Protein AF-A0A7C5M1Y7-F1 (afdb_monomer_lite)

Radius of gyration: 32.85 Å; chains: 1; bounding box: 91×35×52 Å

Secondary structure (DSSP, 8-state):
--SSSHHHHHHHHHHHHHHHHHS------------SS----TTS-EEEE-------S-SSS-HHHHHHHHT--TT-EEEESSSHHHHHHH-

Foldseek 3Di:
DPPPPVVVVVVVVVVVVVVVVVVPDPPPPDDDPPPVDPDDDQVDKDKDFAQDDDDDDDDPDDPVVLCVLLVDDGGDIDIVVDCSNVNSVVD

Sequence (91 aa):
MKGKYFQKTTCAFVAVFSFLLFSGTPCLQAQTLTDTIPVLDYTSPRDYEIGGVKVTGARYSDANALISIAGFKTGDRIRIPGGDIPRALKA

Structure (mmCIF, N/CA/C/O backbone):
data_AF-A0A7C5M1Y7-F1
#
_entry.id   AF-A0A7C5M1Y7-F1
#
loop_
_atom_site.group_PDB
_atom_site.id
_atom_site.type_symbol
_atom_site.label_atom_id
_atom_site.label_alt_id
_atom_site.label_comp_id
_atom_site.label_asym_id
_atom_site.label_entity_id
_atom_site.label_seq_id
_atom_site.pdbx_PDB_ins_code
_atom_site.Cartn_x
_atom_site.Cartn_y
_atom_site.Cartn_z
_atom_site.occupancy
_atom_site.B_iso_or_equiv
_atom_site.auth_seq_id
_atom_site.auth_comp_id
_atom_site.auth_asym_id
_atom_site.auth_atom_id
_atom_site.pdbx_PDB_model_num
ATOM 1 N N . MET A 1 1 ? 77.038 -23.883 38.803 1.00 54.19 1 MET A N 1
ATOM 2 C CA . MET A 1 1 ? 76.482 -23.831 37.428 1.00 54.19 1 MET A CA 1
ATOM 3 C C . MET A 1 1 ? 74.981 -24.196 37.410 1.00 54.19 1 MET A C 1
ATOM 5 O O . MET A 1 1 ? 74.625 -25.238 36.885 1.00 54.19 1 MET A O 1
ATOM 9 N N . LYS A 1 2 ? 74.078 -23.382 37.994 1.00 52.09 2 LYS A N 1
ATOM 10 C CA . LYS A 1 2 ? 72.619 -23.683 38.059 1.00 52.09 2 LYS A CA 1
ATOM 11 C C . LYS A 1 2 ? 71.702 -22.526 37.601 1.00 52.09 2 LYS A C 1
ATOM 13 O O . LYS A 1 2 ? 70.529 -22.504 37.933 1.00 52.09 2 LYS A O 1
ATOM 18 N N . GLY A 1 3 ? 72.222 -21.562 36.832 1.00 57.03 3 GLY A N 1
ATOM 19 C CA . GLY A 1 3 ? 71.487 -20.336 36.466 1.00 57.03 3 GLY A CA 1
ATOM 20 C C . GLY A 1 3 ? 70.821 -20.312 35.083 1.00 57.03 3 GLY A C 1
ATOM 21 O O . GLY A 1 3 ? 70.104 -19.369 34.790 1.00 57.03 3 GLY A O 1
ATOM 22 N N . LYS A 1 4 ? 71.045 -21.307 34.207 1.00 51.22 4 LYS A N 1
ATOM 23 C CA . LYS A 1 4 ? 70.591 -21.243 32.795 1.00 51.22 4 LYS A CA 1
ATOM 24 C C . LYS A 1 4 ? 69.379 -22.119 32.444 1.00 51.22 4 LYS A C 1
ATOM 26 O O . LYS A 1 4 ? 68.812 -21.936 31.372 1.00 51.22 4 LYS A O 1
ATOM 31 N N . TYR A 1 5 ? 68.970 -23.044 33.318 1.00 54.56 5 TYR A N 1
ATOM 32 C CA . TYR A 1 5 ? 67.829 -23.939 33.061 1.00 54.56 5 TYR A CA 1
ATOM 33 C C . TYR A 1 5 ? 66.491 -23.385 33.574 1.00 54.56 5 TYR A C 1
ATOM 35 O O . TYR A 1 5 ? 65.476 -23.608 32.931 1.00 54.56 5 TYR A O 1
ATOM 43 N N . PHE A 1 6 ? 66.488 -22.600 34.659 1.00 53.72 6 PHE A N 1
ATOM 44 C CA . PHE A 1 6 ? 65.261 -22.066 35.270 1.00 53.72 6 PHE A CA 1
ATOM 45 C C . PHE A 1 6 ? 64.600 -20.949 34.437 1.00 53.72 6 PHE A C 1
ATOM 47 O O . PHE A 1 6 ? 63.382 -20.875 34.348 1.00 53.72 6 PHE A O 1
ATOM 54 N N . GLN A 1 7 ? 65.393 -20.120 33.747 1.00 57.16 7 GLN A N 1
ATOM 55 C CA . GLN A 1 7 ? 64.871 -19.060 32.873 1.00 57.16 7 GLN A CA 1
ATOM 56 C C . GLN A 1 7 ? 64.261 -19.615 31.570 1.00 57.16 7 GLN A C 1
ATOM 58 O O . GLN A 1 7 ? 63.321 -19.037 31.033 1.00 57.16 7 GLN A O 1
ATOM 63 N N . LYS A 1 8 ? 64.751 -20.761 31.070 1.00 54.81 8 LYS A N 1
ATOM 64 C CA . LYS A 1 8 ? 64.279 -21.355 29.806 1.00 54.81 8 LYS A CA 1
ATOM 65 C C . LYS A 1 8 ? 62.898 -22.005 29.928 1.00 54.81 8 LYS A C 1
ATOM 67 O O . LYS A 1 8 ? 62.100 -21.880 29.003 1.00 54.81 8 LYS A O 1
ATOM 72 N N . THR A 1 9 ? 62.590 -22.649 31.053 1.00 59.06 9 THR A N 1
ATOM 73 C CA . THR A 1 9 ? 61.273 -23.264 31.303 1.00 59.06 9 THR A CA 1
ATOM 74 C C . THR A 1 9 ? 60.180 -22.228 31.561 1.00 59.06 9 THR A C 1
ATOM 76 O O . THR A 1 9 ? 59.066 -22.401 31.072 1.00 59.06 9 THR A O 1
ATOM 79 N N . THR A 1 10 ? 60.496 -21.113 32.229 1.00 61.66 10 THR A N 1
ATOM 80 C CA . THR A 1 10 ? 59.541 -20.011 32.451 1.00 61.66 10 THR A CA 1
ATOM 81 C C . THR A 1 10 ? 59.224 -19.256 31.155 1.00 61.66 10 THR A C 1
ATOM 83 O O . THR A 1 10 ? 58.061 -18.965 30.890 1.00 61.66 10 THR A O 1
ATOM 86 N N . CYS A 1 11 ? 60.217 -19.008 30.287 1.00 56.75 11 CYS A N 1
ATOM 87 C CA . CYS A 1 11 ? 59.978 -18.399 28.970 1.00 56.75 11 CYS A CA 1
ATOM 88 C C . CYS A 1 11 ? 59.169 -19.311 28.032 1.00 56.75 11 CYS A C 1
ATOM 90 O O . CYS A 1 11 ? 58.325 -18.815 27.291 1.00 56.75 11 CYS A O 1
ATOM 92 N N . ALA A 1 12 ? 59.381 -20.631 28.086 1.00 63.69 12 ALA A N 1
ATOM 93 C CA . ALA A 1 12 ? 58.590 -21.585 27.308 1.00 63.69 12 ALA A CA 1
ATOM 94 C C . ALA A 1 12 ? 57.117 -21.613 27.758 1.00 63.69 12 ALA A C 1
ATOM 96 O O . ALA A 1 12 ? 56.223 -21.628 26.917 1.00 63.69 12 ALA A O 1
ATOM 97 N N . PHE A 1 13 ? 56.852 -21.536 29.066 1.00 62.41 13 PHE A N 1
ATOM 98 C CA . PHE A 1 13 ? 55.485 -21.483 29.597 1.00 62.41 13 PHE A CA 1
ATOM 99 C C . PHE A 1 13 ? 54.761 -20.178 29.235 1.00 62.41 13 PHE A C 1
ATOM 101 O O . PHE A 1 13 ? 53.602 -20.214 28.830 1.00 62.41 13 PHE A O 1
ATOM 108 N N . VAL A 1 14 ? 55.451 -19.034 29.310 1.00 68.06 14 VAL A N 1
ATOM 109 C CA . VAL A 1 14 ? 54.897 -17.727 28.907 1.00 68.06 14 VAL A CA 1
ATOM 110 C C . VAL A 1 14 ? 54.629 -17.676 27.398 1.00 68.06 14 VAL A C 1
ATOM 112 O O . VAL A 1 14 ? 53.610 -17.132 26.977 1.00 68.06 14 VAL A O 1
ATOM 115 N N . ALA A 1 15 ? 55.489 -18.292 26.579 1.00 65.94 15 ALA A N 1
ATOM 116 C CA . ALA A 1 15 ? 55.287 -18.377 25.133 1.00 65.94 15 ALA A CA 1
ATOM 117 C C . ALA A 1 15 ? 54.072 -19.246 24.762 1.00 65.94 15 ALA A C 1
ATOM 119 O O . ALA A 1 15 ? 53.295 -18.862 23.891 1.00 65.94 15 ALA A O 1
ATOM 120 N N . VAL A 1 16 ? 53.859 -20.370 25.456 1.00 68.69 16 VAL A N 1
ATOM 121 C CA . VAL A 1 16 ? 52.690 -21.241 25.240 1.00 68.69 16 VAL A CA 1
ATOM 122 C C . VAL A 1 16 ? 51.398 -20.575 25.723 1.00 68.69 16 VAL A C 1
ATOM 124 O O . VAL A 1 16 ? 50.387 -20.646 25.029 1.00 68.69 16 VAL A O 1
ATOM 127 N N . PHE A 1 17 ? 51.425 -19.867 26.856 1.00 66.19 17 PHE A N 1
ATOM 128 C CA . PHE A 1 17 ? 50.255 -19.150 27.382 1.00 66.19 17 PHE A CA 1
ATOM 129 C C . PHE A 1 17 ? 49.870 -17.939 26.511 1.00 66.19 17 PHE A C 1
ATOM 131 O O . PHE A 1 17 ? 48.690 -17.678 26.302 1.00 66.19 17 PHE A O 1
ATOM 138 N N . SER A 1 18 ? 50.859 -17.247 25.933 1.00 63.31 18 SER A N 1
ATOM 139 C CA . SER A 1 18 ? 50.646 -16.168 24.956 1.00 63.31 18 SER A CA 1
ATOM 140 C C . SER A 1 18 ? 50.093 -16.693 23.623 1.00 63.31 18 SER A C 1
ATOM 142 O O . SER A 1 18 ? 49.207 -16.084 23.027 1.00 63.31 18 SER A O 1
ATOM 144 N N . PHE A 1 19 ? 50.539 -17.876 23.187 1.00 61.75 19 PHE A N 1
ATOM 145 C CA . PHE A 1 19 ? 50.025 -18.523 21.978 1.00 61.75 19 PHE A CA 1
ATOM 146 C C . PHE A 1 19 ? 48.584 -19.037 22.149 1.00 61.75 19 PHE A C 1
ATOM 148 O O . PHE A 1 19 ? 47.792 -18.974 21.211 1.00 61.75 19 PHE A O 1
ATOM 155 N N . LEU A 1 20 ? 48.211 -19.478 23.358 1.00 59.50 20 LEU A N 1
ATOM 156 C CA . LEU A 1 20 ? 46.860 -19.956 23.676 1.00 59.50 20 LEU A CA 1
ATOM 157 C C . LEU A 1 20 ? 45.814 -18.825 23.744 1.00 59.50 20 LEU A C 1
ATOM 159 O O . LEU A 1 20 ? 44.628 -19.077 23.557 1.00 59.50 20 LEU A O 1
ATOM 163 N N . LEU A 1 21 ? 46.248 -17.585 23.991 1.00 57.50 21 LEU A N 1
ATOM 164 C CA . LEU A 1 21 ? 45.377 -16.405 24.032 1.00 57.50 21 LEU A CA 1
ATOM 165 C C . LEU A 1 21 ? 45.182 -15.744 22.656 1.00 57.50 21 LEU A C 1
ATOM 167 O O . LEU A 1 21 ? 44.275 -14.929 22.503 1.00 57.50 21 LEU A O 1
ATOM 171 N N . PHE A 1 22 ? 45.990 -16.092 21.647 1.00 54.91 22 PHE A N 1
ATOM 172 C CA . PHE A 1 22 ? 45.945 -15.450 20.325 1.00 54.91 22 PHE A CA 1
ATOM 173 C C . PHE A 1 22 ? 45.063 -16.183 19.298 1.00 54.91 22 PHE A C 1
ATOM 175 O O . PHE A 1 22 ? 44.656 -15.591 18.303 1.00 54.91 22 PHE A O 1
ATOM 182 N N . SER A 1 23 ? 44.721 -17.453 19.530 1.00 56.66 23 SER A N 1
ATOM 183 C CA . SER A 1 23 ? 43.860 -18.251 18.637 1.00 56.66 23 SER A CA 1
ATOM 184 C C . SER A 1 23 ? 42.358 -18.027 18.848 1.00 56.66 23 SER A C 1
ATOM 186 O O . SER A 1 23 ? 41.542 -18.529 18.077 1.00 56.66 23 SER A O 1
ATOM 188 N N . GLY A 1 24 ? 41.980 -17.280 19.887 1.00 61.03 24 GLY A N 1
ATOM 189 C CA . GLY A 1 24 ? 40.597 -17.106 20.314 1.00 61.03 24 GLY A CA 1
ATOM 190 C C . GLY A 1 24 ? 39.956 -15.800 19.867 1.00 61.03 24 GLY A C 1
ATOM 191 O O . GLY A 1 24 ? 39.223 -15.229 20.662 1.00 61.03 24 GLY A O 1
ATOM 192 N N . THR A 1 25 ? 40.222 -15.282 18.664 1.00 66.88 25 THR A N 1
ATOM 193 C CA . THR A 1 25 ? 39.463 -14.123 18.160 1.00 66.88 25 THR A CA 1
ATOM 194 C C . THR A 1 25 ? 38.032 -14.582 17.846 1.00 66.88 25 THR A C 1
ATOM 196 O O . THR A 1 25 ? 37.848 -15.294 16.855 1.00 66.88 25 THR A O 1
ATOM 199 N N . PRO A 1 26 ? 36.993 -14.229 18.635 1.00 64.44 26 PRO A N 1
ATOM 200 C CA . PRO A 1 26 ? 35.634 -14.460 18.181 1.00 64.44 26 PRO A CA 1
ATOM 201 C C . PRO A 1 26 ? 35.423 -13.560 16.964 1.00 64.44 26 PRO A C 1
ATOM 203 O O . PRO A 1 26 ? 35.497 -12.334 17.060 1.00 64.44 26 PRO A O 1
ATOM 206 N N . CYS A 1 27 ? 35.210 -14.166 15.796 1.00 65.56 27 CYS A N 1
ATOM 207 C CA . CYS A 1 27 ? 34.737 -13.426 14.640 1.00 65.56 27 CYS A CA 1
ATOM 208 C C . CYS A 1 27 ? 33.402 -12.780 15.0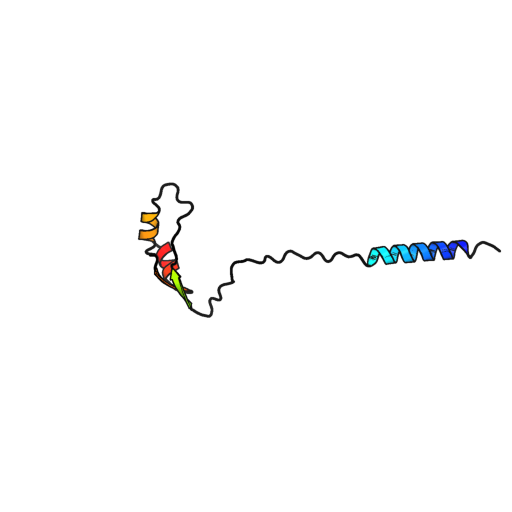34 1.00 65.56 27 CYS A C 1
ATOM 210 O O . CYS A 1 27 ? 32.416 -13.461 15.312 1.00 65.56 27 CYS A O 1
ATOM 212 N N . LEU A 1 28 ? 33.393 -11.453 15.148 1.00 59.94 28 LEU A N 1
ATOM 213 C CA . LEU A 1 28 ? 32.177 -10.687 15.369 1.00 59.94 28 LEU A CA 1
ATOM 214 C C . LEU A 1 28 ? 31.314 -10.881 14.115 1.00 59.94 28 LEU A C 1
ATOM 216 O O . LEU A 1 28 ? 31.539 -10.251 13.083 1.00 59.94 28 LEU A O 1
ATOM 220 N N . GLN A 1 29 ? 30.378 -11.825 14.171 1.00 65.38 29 GLN A N 1
ATOM 221 C CA . GLN A 1 29 ? 29.349 -11.995 13.154 1.00 65.38 29 GLN A CA 1
ATOM 222 C C . GLN A 1 29 ? 28.437 -10.768 13.255 1.00 65.38 29 GLN A C 1
ATOM 224 O O . GLN A 1 29 ? 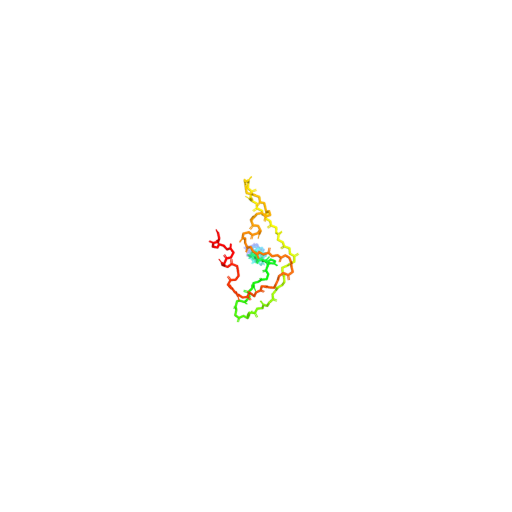27.557 -10.699 14.113 1.00 65.38 29 GLN A O 1
ATOM 229 N N . ALA A 1 30 ? 28.706 -9.756 12.427 1.00 60.78 30 ALA A N 1
ATOM 230 C CA . ALA A 1 30 ? 27.785 -8.651 12.221 1.00 60.78 30 ALA A CA 1
ATOM 231 C C . ALA A 1 30 ? 26.447 -9.248 11.772 1.00 60.78 30 ALA A C 1
ATOM 233 O O . ALA A 1 30 ? 26.397 -10.056 10.847 1.00 60.78 30 ALA A O 1
ATOM 234 N N . GLN A 1 31 ? 25.384 -8.905 12.490 1.00 67.75 31 GLN A N 1
ATOM 235 C CA . GLN A 1 31 ? 24.051 -9.447 12.276 1.00 67.75 31 GLN A CA 1
ATOM 236 C C . GLN A 1 31 ? 23.641 -9.212 10.819 1.00 67.75 31 GLN A C 1
ATOM 238 O O . GLN A 1 31 ? 23.456 -8.071 10.395 1.00 67.75 31 GLN A O 1
ATOM 243 N N . THR A 1 32 ? 23.498 -10.284 10.041 1.00 60.53 32 THR A N 1
ATOM 244 C CA . THR A 1 32 ? 22.794 -10.204 8.767 1.00 60.53 32 THR A CA 1
ATOM 245 C C . THR A 1 32 ? 21.338 -9.930 9.104 1.00 60.53 32 THR A C 1
ATOM 247 O O . THR A 1 32 ? 20.660 -10.787 9.672 1.00 60.53 32 THR A O 1
ATOM 250 N N . LEU A 1 33 ? 20.868 -8.719 8.805 1.00 59.88 33 LEU A N 1
ATOM 251 C CA . LEU A 1 33 ? 19.445 -8.423 8.699 1.00 59.88 33 LEU A CA 1
ATOM 252 C C . LEU A 1 33 ? 18.873 -9.348 7.620 1.00 59.88 33 LEU A C 1
ATOM 254 O O . LEU A 1 33 ? 18.867 -9.018 6.438 1.00 59.88 33 LEU A O 1
ATOM 258 N N . THR A 1 34 ? 18.446 -10.540 8.027 1.00 59.00 34 THR A N 1
ATOM 259 C CA . THR A 1 34 ? 17.555 -11.374 7.232 1.00 59.00 34 THR A CA 1
ATOM 260 C C . THR A 1 34 ? 16.211 -10.676 7.286 1.00 59.00 34 THR A C 1
ATOM 262 O O . THR A 1 34 ? 15.387 -10.959 8.154 1.00 59.00 34 THR A O 1
ATOM 265 N N . ASP A 1 35 ? 16.032 -9.682 6.421 1.00 63.53 35 ASP A N 1
ATOM 266 C CA . ASP A 1 35 ? 14.702 -9.174 6.151 1.00 63.53 35 ASP A CA 1
ATOM 267 C C . ASP A 1 35 ? 13.900 -10.356 5.597 1.00 63.53 35 ASP A C 1
ATOM 269 O O . ASP A 1 35 ? 14.232 -10.935 4.562 1.00 63.53 35 ASP A O 1
ATOM 273 N N . THR A 1 36 ? 12.892 -10.794 6.348 1.00 68.62 36 THR A N 1
ATOM 274 C CA . THR A 1 36 ? 11.989 -11.875 5.934 1.00 68.62 36 THR A CA 1
ATOM 275 C C . THR A 1 36 ? 11.148 -11.450 4.723 1.00 68.62 36 THR A C 1
ATOM 277 O O . THR A 1 36 ? 10.420 -12.266 4.156 1.00 68.62 36 THR A O 1
ATOM 280 N N . ILE A 1 37 ? 11.221 -10.174 4.327 1.00 72.25 37 ILE A N 1
ATOM 281 C CA . ILE A 1 37 ? 10.553 -9.631 3.156 1.00 72.25 37 ILE A CA 1
ATOM 282 C C . ILE A 1 37 ? 11.446 -9.858 1.925 1.00 72.25 37 ILE A C 1
ATOM 284 O O . ILE A 1 37 ? 12.569 -9.355 1.867 1.00 72.25 37 ILE A O 1
ATOM 288 N N . PRO A 1 38 ? 10.969 -10.600 0.909 1.00 68.50 38 PRO A N 1
ATOM 289 C CA . PRO A 1 38 ? 11.714 -10.768 -0.326 1.00 68.50 38 PRO A CA 1
ATOM 290 C C . PRO A 1 38 ? 11.902 -9.405 -0.993 1.00 68.50 38 PRO A C 1
ATOM 292 O O . PRO A 1 38 ? 10.939 -8.667 -1.208 1.00 68.50 38 PRO A O 1
ATOM 295 N N . VAL A 1 39 ? 13.146 -9.084 -1.351 1.00 71.00 39 VAL A N 1
ATOM 296 C CA . VAL A 1 39 ? 13.451 -7.903 -2.161 1.00 71.00 39 VAL A CA 1
ATOM 297 C C . VAL A 1 39 ? 12.714 -8.050 -3.492 1.00 71.00 39 VAL A C 1
ATOM 299 O O . VAL A 1 39 ? 13.024 -8.928 -4.297 1.00 71.00 39 VAL A O 1
ATOM 302 N N . LEU A 1 40 ? 11.696 -7.213 -3.700 1.00 70.88 40 LEU A N 1
ATOM 303 C CA . LEU A 1 40 ? 10.946 -7.176 -4.949 1.00 70.88 40 LEU A CA 1
ATOM 304 C C . LEU A 1 40 ? 11.850 -6.626 -6.053 1.00 70.88 40 LEU A C 1
ATOM 306 O O . LEU A 1 40 ? 12.288 -5.480 -5.995 1.00 70.88 40 LEU A O 1
ATOM 310 N N . ASP A 1 41 ? 12.119 -7.450 -7.061 1.00 76.00 41 ASP A N 1
ATOM 311 C CA . ASP A 1 41 ? 12.844 -7.041 -8.258 1.00 76.00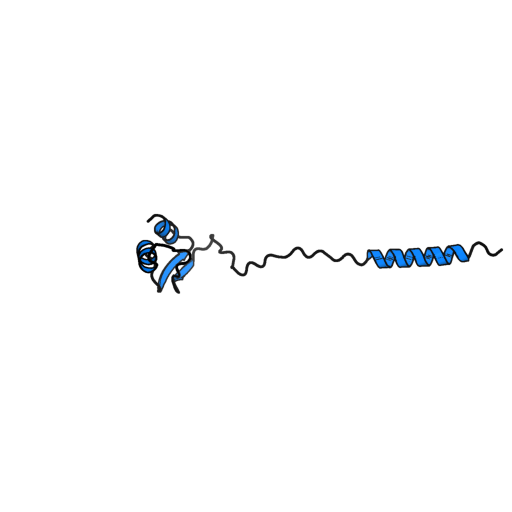 41 ASP A CA 1
ATOM 312 C C . ASP A 1 41 ? 11.903 -6.288 -9.210 1.00 76.00 41 ASP A C 1
ATOM 314 O O . ASP A 1 41 ? 11.039 -6.875 -9.864 1.00 76.00 41 ASP A O 1
ATOM 318 N N . TYR A 1 42 ? 12.085 -4.969 -9.281 1.00 79.00 42 TYR A N 1
ATOM 319 C CA . TYR A 1 42 ? 11.296 -4.058 -10.113 1.00 79.00 42 TYR A CA 1
ATOM 320 C C . TYR A 1 42 ? 11.607 -4.180 -11.614 1.00 79.00 42 TYR A C 1
ATOM 322 O O . TYR A 1 42 ? 10.909 -3.573 -12.428 1.00 79.00 42 TYR A O 1
ATOM 330 N N . THR A 1 43 ? 12.630 -4.945 -12.008 1.00 79.19 43 THR A N 1
ATOM 331 C CA . THR A 1 43 ? 12.978 -5.142 -13.425 1.00 79.19 43 THR A CA 1
ATOM 332 C C . THR A 1 43 ? 12.030 -6.102 -14.143 1.00 79.19 43 THR A C 1
ATOM 334 O O . THR A 1 43 ? 11.906 -6.040 -15.367 1.00 79.19 43 THR A O 1
ATOM 337 N N . SER A 1 44 ? 11.320 -6.958 -13.398 1.00 81.50 44 SER A N 1
ATOM 338 C CA . SER A 1 44 ? 10.393 -7.954 -13.939 1.00 81.50 44 SER A CA 1
ATOM 339 C C . SER A 1 44 ? 8.961 -7.694 -13.455 1.00 81.50 44 SER A C 1
ATOM 341 O O . SER A 1 44 ? 8.604 -8.069 -12.336 1.00 81.50 44 SER A O 1
ATOM 343 N N . PRO A 1 45 ? 8.103 -7.067 -14.284 1.00 82.94 45 PRO A N 1
ATOM 344 C CA . PRO A 1 45 ? 6.714 -6.837 -13.916 1.00 82.94 45 PRO A CA 1
ATOM 345 C C . PRO A 1 45 ? 5.974 -8.152 -13.690 1.00 82.94 45 PRO A C 1
ATOM 347 O O . PRO A 1 45 ? 5.990 -9.032 -14.554 1.00 82.94 45 PRO A O 1
ATOM 350 N N . ARG A 1 46 ? 5.298 -8.264 -12.546 1.00 86.69 46 ARG A N 1
ATOM 351 C CA . ARG A 1 46 ? 4.446 -9.407 -12.205 1.00 86.69 46 ARG A CA 1
ATOM 352 C C . ARG A 1 46 ? 3.056 -8.941 -11.803 1.00 86.69 46 ARG A C 1
ATOM 354 O O . ARG A 1 46 ? 2.900 -7.879 -11.198 1.00 86.69 46 ARG A O 1
ATOM 361 N N . ASP A 1 47 ? 2.071 -9.762 -12.139 1.00 89.56 47 ASP A N 1
ATOM 362 C CA . ASP A 1 47 ? 0.686 -9.564 -11.731 1.00 89.56 47 ASP A CA 1
ATOM 363 C C . ASP A 1 47 ? 0.438 -10.302 -10.412 1.00 89.56 47 ASP A C 1
ATOM 365 O O . ASP A 1 47 ? 0.817 -11.465 -10.252 1.00 89.56 47 ASP A O 1
ATOM 369 N N . TYR A 1 48 ? -0.202 -9.616 -9.473 1.00 90.62 48 TYR A N 1
ATOM 370 C CA . TYR A 1 48 ? -0.542 -10.112 -8.144 1.00 90.62 48 TYR A CA 1
ATOM 371 C C . TYR A 1 48 ? -2.033 -9.934 -7.884 1.00 90.62 48 TYR A C 1
ATOM 373 O O . TYR A 1 48 ? -2.667 -9.045 -8.446 1.00 90.62 48 TYR A O 1
ATOM 381 N N . GLU A 1 49 ? -2.584 -10.766 -7.007 1.00 92.81 49 GLU A N 1
ATOM 382 C CA . GLU A 1 49 ? -3.971 -10.675 -6.557 1.00 92.81 49 GLU A CA 1
ATOM 383 C C . GLU A 1 49 ? -4.035 -10.148 -5.121 1.00 92.81 49 GLU A C 1
ATOM 385 O O . GLU A 1 49 ? -3.246 -10.551 -4.259 1.00 92.81 49 GLU A O 1
ATOM 390 N N . ILE A 1 50 ? -4.979 -9.246 -4.852 1.00 92.69 50 ILE A N 1
ATOM 391 C CA . ILE A 1 50 ? -5.185 -8.695 -3.513 1.00 92.69 50 ILE A CA 1
ATOM 392 C C . ILE A 1 50 ? -5.930 -9.717 -2.645 1.00 92.69 50 ILE A C 1
ATOM 394 O O . ILE A 1 50 ? -7.145 -9.868 -2.748 1.00 92.69 50 ILE A O 1
ATOM 398 N N . GLY A 1 51 ? -5.213 -10.368 -1.726 1.00 92.44 51 GLY A N 1
ATOM 399 C CA . GLY A 1 51 ? -5.807 -11.312 -0.766 1.00 92.44 51 GLY A CA 1
ATOM 400 C C . GLY A 1 51 ? -6.611 -10.655 0.366 1.00 92.44 51 GLY A C 1
ATOM 401 O O . GLY A 1 51 ? -7.449 -11.299 0.990 1.00 92.44 51 GLY A O 1
ATOM 402 N N . GLY A 1 52 ? -6.392 -9.366 0.638 1.00 91.88 52 GLY A N 1
ATOM 403 C CA . GLY A 1 52 ? -7.100 -8.629 1.684 1.00 91.88 52 GLY A CA 1
ATOM 404 C C . GLY A 1 52 ? -6.539 -7.226 1.890 1.00 91.88 52 GLY A C 1
ATOM 405 O O . GLY A 1 52 ? -5.375 -6.968 1.594 1.00 91.88 52 GLY A O 1
ATOM 406 N N . VAL A 1 53 ? -7.367 -6.323 2.416 1.00 91.25 53 VAL A N 1
ATOM 407 C CA . VAL A 1 53 ? -6.974 -4.942 2.726 1.00 91.25 53 VAL A CA 1
ATOM 408 C C . VAL A 1 53 ? -7.182 -4.696 4.216 1.00 91.25 53 VAL A C 1
ATOM 410 O O . VAL A 1 53 ? -8.261 -4.948 4.749 1.00 91.25 53 VAL A O 1
ATOM 413 N N . LYS A 1 54 ? -6.143 -4.211 4.903 1.00 91.94 54 LYS A N 1
ATOM 414 C CA . LYS A 1 54 ? -6.190 -3.873 6.329 1.00 91.94 54 LYS A CA 1
ATOM 415 C C . LYS A 1 54 ? -5.742 -2.433 6.526 1.00 91.94 54 LYS A C 1
ATOM 417 O O . LYS A 1 54 ? -4.636 -2.072 6.139 1.00 91.94 54 LYS A O 1
ATOM 422 N N . VAL A 1 55 ? -6.580 -1.637 7.182 1.00 91.06 55 VAL A N 1
ATOM 423 C CA . VAL A 1 55 ? -6.244 -0.265 7.572 1.00 91.06 55 VAL A CA 1
ATOM 424 C C . VAL A 1 55 ? -5.689 -0.276 8.992 1.00 91.06 55 VAL A C 1
ATOM 426 O O . VAL A 1 55 ? -6.305 -0.815 9.911 1.00 91.06 55 VAL A O 1
ATOM 429 N N . THR A 1 56 ? -4.521 0.329 9.184 1.00 92.38 56 THR A N 1
ATOM 430 C CA . THR A 1 56 ? -3.897 0.511 10.500 1.00 92.38 56 THR A CA 1
ATOM 431 C C . THR A 1 56 ? -3.582 1.984 10.722 1.00 92.38 56 THR A C 1
ATOM 433 O O . THR A 1 56 ? -3.125 2.654 9.804 1.00 92.38 56 THR A O 1
ATOM 436 N N . GLY A 1 57 ? -3.797 2.491 11.939 1.00 89.88 57 GLY A N 1
ATOM 437 C CA . GLY A 1 57 ? -3.441 3.871 12.300 1.00 89.88 57 GLY A CA 1
ATOM 438 C C . GLY A 1 57 ? -4.508 4.937 12.016 1.00 89.88 57 GLY A C 1
ATOM 439 O O . GLY A 1 57 ? -4.287 6.101 12.340 1.00 89.88 57 GLY A O 1
ATOM 440 N N . ALA A 1 58 ? -5.679 4.571 11.489 1.00 88.44 58 ALA A N 1
ATOM 441 C CA . ALA A 1 58 ? -6.812 5.489 11.367 1.00 88.44 58 ALA A CA 1
ATOM 442 C C . ALA A 1 58 ? -7.421 5.782 12.755 1.00 88.44 58 ALA A C 1
ATOM 444 O O . ALA A 1 58 ? -7.872 4.867 13.442 1.00 88.44 58 ALA A O 1
ATOM 445 N N . ARG A 1 59 ? -7.396 7.050 13.194 1.00 86.56 59 ARG A N 1
ATOM 446 C CA . ARG A 1 59 ? -7.938 7.489 14.502 1.00 86.56 59 ARG A CA 1
ATOM 447 C C . ARG A 1 59 ? -9.357 8.048 14.411 1.00 86.56 59 ARG A C 1
ATOM 449 O O . ARG A 1 59 ? -10.167 7.775 15.285 1.00 86.56 59 ARG A O 1
ATOM 456 N N . TYR A 1 60 ? -9.628 8.823 13.363 1.00 87.38 60 TYR A N 1
ATOM 457 C CA . TYR A 1 60 ? -10.904 9.518 13.152 1.00 87.38 60 TYR A CA 1
ATOM 458 C C . TYR A 1 60 ? -11.543 9.199 11.796 1.00 87.38 60 TYR A C 1
ATOM 460 O O . TYR A 1 60 ? -12.668 9.608 11.533 1.00 87.38 60 TYR A O 1
ATOM 468 N N . SER A 1 61 ? -10.823 8.492 10.925 1.00 90.00 61 SER A N 1
ATOM 469 C CA . SER A 1 61 ? -11.292 8.115 9.595 1.00 90.00 61 SER A CA 1
ATOM 470 C C . SER A 1 61 ? -11.901 6.721 9.634 1.00 90.00 61 SER A C 1
ATOM 472 O O . SER A 1 61 ? -11.330 5.813 10.240 1.00 90.00 61 SER A O 1
ATOM 474 N N . ASP A 1 62 ? -13.035 6.548 8.958 1.00 91.44 62 ASP A N 1
ATOM 475 C CA . ASP A 1 62 ? -13.644 5.234 8.777 1.00 91.44 62 ASP A CA 1
ATOM 476 C C . ASP A 1 62 ? -12.788 4.360 7.848 1.00 91.44 62 ASP A C 1
ATOM 478 O O . ASP A 1 62 ? -12.351 4.793 6.778 1.00 91.44 62 ASP A O 1
ATOM 482 N N . ALA A 1 63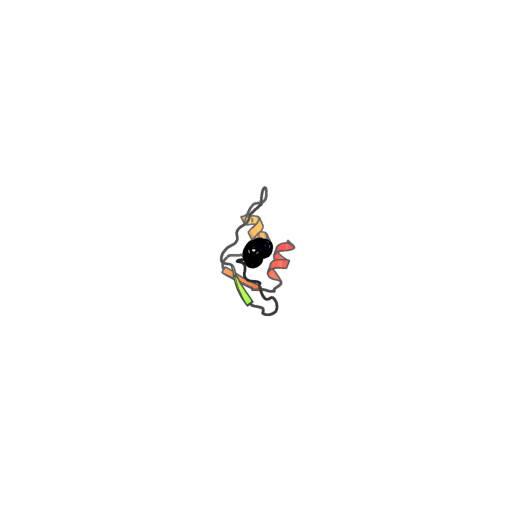 ? -12.536 3.119 8.261 1.00 90.50 63 ALA A N 1
ATOM 483 C CA . ALA A 1 63 ? -11.662 2.212 7.526 1.00 90.50 63 ALA A CA 1
ATOM 484 C C . ALA A 1 63 ? -12.254 1.806 6.169 1.00 90.50 63 ALA A C 1
ATOM 486 O O . ALA A 1 63 ? -11.519 1.743 5.184 1.00 90.50 63 ALA A O 1
ATOM 487 N N . ASN A 1 64 ? -13.567 1.573 6.088 1.00 89.56 64 ASN A N 1
ATOM 488 C CA . ASN A 1 64 ? -14.215 1.198 4.831 1.00 89.56 64 ASN A CA 1
ATOM 489 C C . ASN A 1 64 ? -14.233 2.368 3.844 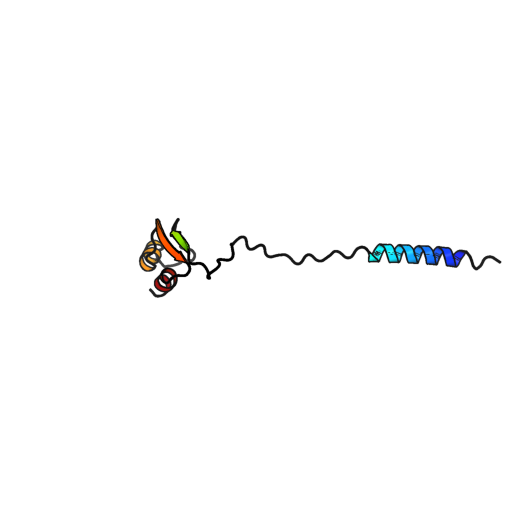1.00 89.56 64 ASN A C 1
ATOM 491 O O . ASN A 1 64 ? -14.002 2.160 2.652 1.00 89.56 64 ASN A O 1
ATOM 495 N N . ALA A 1 65 ? -14.434 3.595 4.330 1.00 90.62 65 ALA A N 1
ATOM 496 C CA . ALA A 1 65 ? -14.325 4.794 3.507 1.00 90.62 65 ALA A CA 1
ATOM 497 C C . ALA A 1 65 ? -12.916 4.944 2.908 1.00 90.62 65 ALA A C 1
ATOM 499 O O . ALA A 1 65 ? -12.788 5.175 1.708 1.00 90.62 65 ALA A O 1
ATOM 500 N N . LEU A 1 66 ? -11.860 4.737 3.705 1.00 91.56 66 LEU A N 1
ATOM 501 C CA . LEU A 1 66 ? -10.474 4.797 3.221 1.00 91.56 66 LEU A CA 1
ATOM 502 C C . LEU A 1 66 ? -10.180 3.738 2.150 1.00 91.56 66 LEU A C 1
ATOM 504 O O . LEU A 1 66 ? -9.569 4.049 1.130 1.00 91.56 66 LEU A O 1
ATOM 508 N N . ILE A 1 67 ? -10.649 2.503 2.352 1.00 91.00 67 ILE A N 1
ATOM 509 C CA . ILE A 1 67 ? -10.510 1.427 1.358 1.00 91.00 67 ILE A CA 1
ATOM 510 C C . ILE A 1 67 ? -11.250 1.801 0.065 1.00 91.00 67 ILE A C 1
ATOM 512 O O . ILE A 1 67 ? -10.717 1.623 -1.030 1.00 91.00 67 ILE A O 1
ATOM 516 N N . SER A 1 68 ? -12.450 2.376 0.186 1.00 90.00 68 SER A N 1
ATOM 517 C CA . SER A 1 68 ? -13.249 2.806 -0.964 1.00 90.00 68 SER A CA 1
ATOM 518 C C . SER A 1 68 ? -12.597 3.943 -1.751 1.00 90.00 68 SER A C 1
ATOM 520 O O . SER A 1 68 ? -12.722 3.965 -2.973 1.00 90.00 68 SER A O 1
ATOM 522 N N . I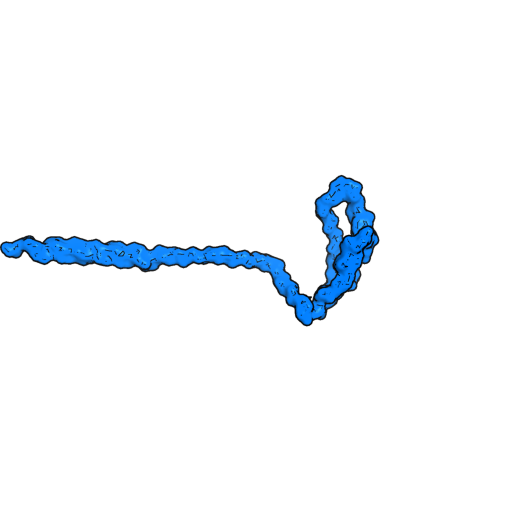LE A 1 69 ? -11.918 4.875 -1.078 1.00 91.38 69 ILE A N 1
ATOM 523 C CA . ILE A 1 69 ? -11.197 5.988 -1.717 1.00 91.38 69 ILE A CA 1
ATOM 524 C C . ILE A 1 69 ? -9.938 5.478 -2.427 1.00 91.38 69 ILE A C 1
ATOM 526 O O . ILE A 1 69 ? -9.680 5.859 -3.567 1.00 91.38 69 ILE A O 1
ATOM 530 N N . ALA A 1 70 ? -9.195 4.567 -1.790 1.00 90.50 70 ALA A N 1
ATOM 531 C CA . ALA A 1 70 ? -8.035 3.917 -2.398 1.00 90.50 70 ALA A CA 1
ATOM 532 C C . ALA A 1 70 ? -8.414 3.074 -3.632 1.00 90.50 70 ALA A C 1
ATOM 534 O O . ALA A 1 70 ? -7.581 2.844 -4.506 1.00 90.50 70 ALA A O 1
ATOM 535 N N . GLY A 1 71 ? -9.671 2.623 -3.714 1.00 89.56 71 GLY A N 1
ATOM 536 C CA . GLY A 1 71 ? -10.205 1.902 -4.866 1.00 89.56 71 GLY A CA 1
ATOM 537 C C . GLY A 1 71 ? -9.753 0.445 -4.959 1.00 89.56 71 GLY A C 1
ATOM 538 O O . GLY A 1 71 ? -9.929 -0.162 -6.010 1.00 89.56 71 GLY A O 1
ATOM 539 N N . PHE A 1 72 ? -9.197 -0.120 -3.883 1.00 91.00 72 PHE A N 1
ATOM 540 C CA . PHE A 1 72 ? -8.759 -1.516 -3.837 1.00 91.00 72 PHE A CA 1
ATOM 541 C C . PHE A 1 72 ? -9.848 -2.435 -3.293 1.00 91.00 72 PHE A C 1
ATOM 543 O O . PHE A 1 72 ? -10.427 -2.169 -2.235 1.00 91.00 72 PHE A O 1
ATOM 550 N N . LYS A 1 73 ? -10.076 -3.560 -3.973 1.00 90.56 73 LYS A N 1
ATOM 551 C CA . LYS A 1 73 ? -10.966 -4.631 -3.518 1.00 90.56 73 LYS A CA 1
ATOM 552 C C . LYS A 1 73 ? -10.219 -5.959 -3.443 1.00 90.56 73 LYS A C 1
ATOM 554 O O . LYS A 1 73 ? -9.272 -6.220 -4.179 1.00 90.56 73 LYS A O 1
ATOM 559 N N . THR A 1 74 ? -10.655 -6.819 -2.527 1.00 92.00 74 THR A N 1
ATOM 560 C CA . THR A 1 74 ? -10.167 -8.199 -2.453 1.00 92.00 74 THR A CA 1
ATOM 561 C C . THR A 1 74 ? -10.515 -8.938 -3.744 1.00 92.00 74 THR A C 1
ATOM 563 O O . THR A 1 74 ? -11.659 -8.879 -4.193 1.00 92.00 74 THR A O 1
ATOM 566 N N . GLY A 1 75 ? -9.533 -9.625 -4.325 1.00 90.19 75 GLY A N 1
ATOM 567 C CA . GLY A 1 75 ? -9.643 -10.297 -5.623 1.00 90.19 75 GLY A CA 1
ATOM 568 C C . GLY A 1 75 ? -9.248 -9.434 -6.826 1.00 90.19 75 GLY A C 1
ATOM 569 O O . GLY A 1 75 ? -9.173 -9.952 -7.941 1.00 90.19 75 GLY A O 1
ATOM 570 N N . ASP A 1 76 ? -8.956 -8.142 -6.636 1.00 91.62 76 ASP A N 1
ATOM 571 C CA . ASP A 1 76 ? -8.424 -7.315 -7.720 1.00 91.62 76 ASP A CA 1
ATOM 572 C C . ASP A 1 76 ? -7.018 -7.778 -8.114 1.00 91.62 76 ASP A C 1
ATOM 574 O O . ASP A 1 76 ? -6.218 -8.206 -7.274 1.00 91.62 76 ASP A O 1
ATOM 578 N N . ARG A 1 77 ? -6.699 -7.646 -9.406 1.00 91.88 77 ARG A N 1
ATOM 579 C CA . ARG A 1 77 ? -5.349 -7.877 -9.922 1.00 91.88 77 ARG A CA 1
ATOM 580 C C . ARG A 1 77 ? -4.599 -6.565 -10.076 1.00 91.88 77 ARG A C 1
ATOM 582 O O . ARG A 1 77 ? -5.084 -5.653 -10.739 1.00 91.88 77 ARG A O 1
ATOM 589 N N . ILE A 1 78 ? -3.403 -6.506 -9.504 1.00 90.75 78 ILE A N 1
ATOM 590 C CA . ILE A 1 78 ? -2.499 -5.357 -9.578 1.00 90.75 78 ILE A CA 1
ATOM 591 C C . ILE A 1 78 ? -1.171 -5.776 -10.195 1.00 90.75 78 ILE A C 1
ATOM 593 O O . ILE A 1 78 ? -0.679 -6.879 -9.955 1.00 90.75 78 ILE A O 1
ATOM 597 N N . ARG A 1 79 ? -0.564 -4.880 -10.969 1.00 89.00 79 ARG A N 1
ATOM 598 C CA . ARG A 1 79 ? 0.750 -5.110 -11.571 1.00 89.00 79 ARG A CA 1
ATOM 599 C C . ARG A 1 79 ? 1.816 -4.374 -10.778 1.00 89.00 79 ARG A C 1
ATOM 601 O O . ARG A 1 79 ? 1.703 -3.169 -10.559 1.00 89.00 79 ARG A O 1
ATOM 608 N N . ILE A 1 80 ? 2.859 -5.088 -10.362 1.00 88.38 80 ILE A N 1
ATOM 609 C CA . ILE A 1 80 ? 3.992 -4.508 -9.635 1.00 88.38 80 ILE A CA 1
ATOM 610 C C . ILE A 1 80 ? 5.271 -4.738 -10.453 1.00 88.38 80 ILE A C 1
ATOM 612 O O . ILE A 1 80 ? 5.608 -5.894 -10.721 1.00 88.38 80 ILE A O 1
ATOM 616 N N . PRO A 1 81 ? 6.000 -3.672 -10.836 1.00 84.75 81 PRO A N 1
ATOM 617 C CA . PRO A 1 81 ? 5.637 -2.252 -10.714 1.00 84.75 81 PRO A CA 1
ATOM 618 C C . PRO A 1 81 ? 4.473 -1.813 -11.619 1.00 84.75 81 PRO A C 1
ATOM 620 O O . PRO A 1 81 ? 4.283 -2.355 -12.708 1.00 84.75 81 PRO A O 1
ATOM 623 N N . GLY A 1 82 ? 3.731 -0.787 -11.186 1.00 86.94 82 GLY A N 1
ATOM 624 C CA . GLY A 1 82 ? 2.557 -0.264 -11.890 1.00 86.94 82 GLY A CA 1
ATOM 625 C C . GLY A 1 82 ? 2.030 1.055 -11.314 1.00 86.94 82 GLY A C 1
ATOM 626 O O . GLY A 1 82 ? 2.589 1.610 -10.368 1.00 86.94 82 GLY A O 1
ATOM 627 N N . GLY A 1 83 ? 0.957 1.575 -11.916 1.00 89.38 83 GLY A N 1
ATOM 628 C CA . GLY A 1 83 ? 0.375 2.884 -11.585 1.00 89.38 83 GLY A CA 1
ATOM 629 C C . GLY A 1 83 ? -0.743 2.861 -10.537 1.00 89.38 83 GLY A C 1
ATOM 630 O O . GLY A 1 83 ? -1.174 3.926 -10.096 1.00 89.38 83 GLY A O 1
ATOM 631 N N . ASP A 1 84 ? -1.200 1.680 -10.125 1.00 89.25 84 ASP A N 1
ATOM 632 C CA . ASP A 1 84 ? -2.374 1.533 -9.256 1.00 89.25 84 ASP A CA 1
ATOM 633 C C . ASP A 1 84 ? -2.096 2.014 -7.822 1.00 89.25 84 ASP A C 1
ATOM 635 O O . ASP A 1 84 ? -2.875 2.784 -7.264 1.00 89.25 84 ASP A O 1
ATOM 639 N N . ILE A 1 85 ? -0.931 1.658 -7.263 1.00 89.62 85 ILE A N 1
ATOM 640 C CA . ILE A 1 85 ? -0.494 2.099 -5.925 1.00 89.62 85 ILE A CA 1
ATOM 641 C C . ILE A 1 85 ? -0.327 3.636 -5.865 1.00 89.62 85 ILE A C 1
ATOM 643 O O . ILE A 1 85 ? -0.924 4.257 -4.984 1.00 89.62 85 ILE A O 1
ATOM 647 N N . PRO A 1 86 ? 0.401 4.298 -6.795 1.00 90.75 86 PRO A N 1
ATOM 648 C CA . PRO A 1 86 ? 0.478 5.761 -6.819 1.00 90.75 86 PRO A CA 1
ATOM 649 C C . PRO A 1 86 ? -0.876 6.458 -6.981 1.00 90.75 86 PRO A C 1
ATOM 651 O O . PRO A 1 86 ? -1.088 7.526 -6.408 1.00 90.75 86 PRO A O 1
ATOM 654 N N . ARG A 1 87 ? -1.796 5.883 -7.768 1.00 90.12 87 ARG A N 1
ATOM 655 C CA . ARG A 1 87 ? -3.132 6.456 -7.976 1.00 90.12 87 ARG A CA 1
ATOM 656 C C . ARG A 1 87 ? -3.946 6.453 -6.686 1.00 90.12 87 ARG A C 1
ATOM 658 O O . ARG A 1 87 ? -4.568 7.467 -6.386 1.00 90.12 87 ARG A O 1
ATOM 665 N N . ALA A 1 88 ? -3.901 5.359 -5.930 1.00 88.62 88 ALA A N 1
ATOM 666 C CA . ALA A 1 88 ? -4.600 5.238 -4.654 1.00 88.62 88 ALA A CA 1
ATOM 667 C C . ALA A 1 88 ? -4.111 6.245 -3.596 1.00 88.62 88 ALA A C 1
ATOM 669 O O . ALA A 1 88 ? -4.884 6.646 -2.735 1.00 88.62 88 ALA A O 1
ATOM 670 N N . LEU A 1 89 ? -2.848 6.681 -3.675 1.00 89.06 89 LEU A N 1
ATOM 671 C CA . LEU A 1 89 ? -2.274 7.677 -2.762 1.00 89.06 89 LEU A CA 1
ATOM 672 C C . LEU A 1 89 ? -2.676 9.125 -3.096 1.00 89.06 89 LEU A C 1
ATOM 674 O O . LEU A 1 89 ? -2.562 10.001 -2.245 1.00 89.06 89 LEU A O 1
ATOM 678 N N . LYS A 1 90 ? -3.086 9.402 -4.340 1.00 85.50 90 LYS A N 1
ATOM 679 C CA . LYS A 1 90 ? -3.371 10.769 -4.811 1.00 85.50 90 LYS A CA 1
ATOM 680 C C . LYS A 1 90 ? -4.755 11.289 -4.393 1.00 85.50 90 LYS A C 1
ATOM 682 O O . LYS A 1 90 ? -4.982 12.494 -4.490 1.00 85.50 90 LYS A O 1
ATOM 687 N N . ALA A 1 91 ? -5.667 10.391 -4.035 1.00 64.75 91 ALA A N 1
ATOM 688 C CA . ALA A 1 91 ? -7.039 10.722 -3.663 1.00 64.75 91 ALA A CA 1
ATOM 689 C C . ALA A 1 91 ? -7.106 11.473 -2.324 1.00 64.75 91 ALA A C 1
ATOM 691 O O . ALA A 1 91 ? -7.959 12.383 -2.231 1.00 64.75 91 ALA A O 1
#

pLDDT: mean 76.72, std 14.3, range [51.22, 92.81]